Protein AF-A0A2H0QU62-F1 (afdb_monomer)

pLDDT: mean 80.76, std 16.88, range [45.66, 95.31]

Foldseek 3Di:
DDPDDPPPPVVVVVPPPPDPPQQPPDAAPWAKKFFADAAWDWDAQPPRRDIDIDHGGQGIDTHHPNRVVVVVVVVGMDSDGD

Sequence (82 aa):
MGCCGNKRANWRNYSTRPAPSAVPEKLQNPQKIYYNADEPYIVKGAVTGFTYLFSDKGDALEVDERDAADLMKAGYFTQEPL

Secondary structure (DSSP, 8-state):
-----GGGTTSGGGTT--------SS-SSEEEEEE--SS-EEEE-TTT--EEEE-STT-EEEEEHHHHHHHHHTSSEESS--

Solvent-accessible surface area (backbone atoms only — not comparable to full-atom values): 5244 Å² total; per-residue (Å²): 139,86,92,83,79,77,85,67,69,69,69,71,69,69,77,72,69,76,70,86,84,68,67,68,91,62,72,57,69,62,38,61,36,22,31,70,43,82,61,67,46,77,47,65,30,84,73,58,62,49,76,47,78,41,68,36,56,61,38,71,48,76,36,32,47,80,27,42,65,60,52,46,70,70,70,44,42,38,78,59,86,126

Mean predicted aligned error: 12.12 Å

Nearest PDB structures (foldseek):
  5ghs-assembly2_D  TM=5.308E-01  e=7.661E-01  Thermococcus kodakarensis KOD1
  6o8q-assembly1_J  TM=3.939E-01  e=6.525E+00  Escherichia coli K-12
  8gme-assembly2_D  TM=3.155E-01  e=7.401E+00  Tequatrovirus
  1w8x-assembly1_N  TM=3.246E-01  e=7.882E+00  Enterobacteria phage PRD1

Structure (mmCIF, N/CA/C/O backbone):
data_AF-A0A2H0QU62-F1
#
_entry.id   AF-A0A2H0QU62-F1
#
loop_
_atom_site.group_PDB
_atom_site.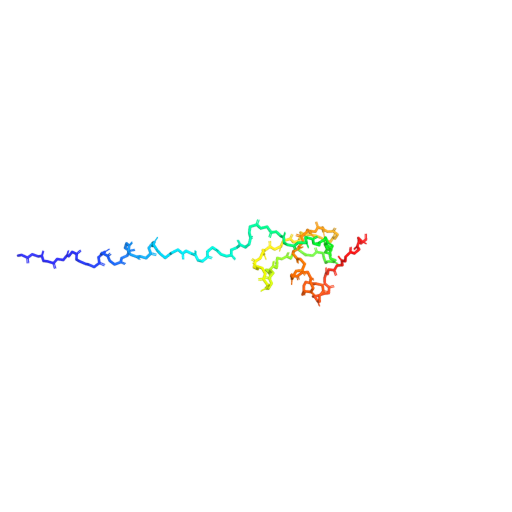id
_atom_site.type_symbol
_atom_site.label_atom_id
_atom_site.label_alt_id
_atom_site.label_comp_id
_atom_site.label_asym_id
_atom_site.label_entity_id
_atom_site.label_seq_id
_atom_site.pdbx_PDB_ins_code
_atom_site.Cartn_x
_atom_site.Cartn_y
_atom_site.Cartn_z
_atom_site.occupancy
_atom_site.B_iso_or_equiv
_atom_site.auth_seq_id
_atom_site.auth_comp_id
_atom_site.auth_asym_id
_atom_site.auth_atom_id
_atom_site.pdbx_PDB_model_num
ATOM 1 N N . MET A 1 1 ? -61.109 20.173 3.694 1.00 45.66 1 MET A N 1
ATOM 2 C CA . MET A 1 1 ? -60.025 19.785 4.622 1.00 45.66 1 MET A CA 1
ATOM 3 C C . MET A 1 1 ? -59.032 18.894 3.882 1.00 45.66 1 MET A C 1
ATOM 5 O O . MET A 1 1 ? -59.393 17.779 3.536 1.00 45.66 1 MET A O 1
ATOM 9 N N . GLY A 1 2 ? -57.836 19.393 3.554 1.00 46.00 2 GLY A N 1
ATOM 10 C CA . GLY A 1 2 ? -56.806 18.637 2.827 1.00 46.00 2 GLY A CA 1
ATOM 11 C C . GLY A 1 2 ? -55.690 18.171 3.762 1.00 46.00 2 GLY A C 1
ATOM 12 O O . GLY A 1 2 ? -54.934 18.995 4.264 1.00 46.00 2 GLY A O 1
ATOM 13 N N . CYS A 1 3 ? -55.584 16.859 3.988 1.00 54.00 3 CYS A N 1
ATOM 14 C CA . CYS A 1 3 ? -54.508 16.226 4.757 1.00 54.00 3 CYS A CA 1
ATOM 15 C C . CYS A 1 3 ? -53.483 15.595 3.801 1.00 54.00 3 CYS A C 1
ATOM 17 O O . CYS A 1 3 ? -53.546 14.406 3.508 1.00 54.00 3 CYS A O 1
ATOM 19 N N . CYS A 1 4 ? -52.515 16.383 3.331 1.00 62.72 4 CYS A N 1
ATOM 20 C CA . CYS A 1 4 ? -51.372 15.889 2.557 1.00 62.72 4 CYS A CA 1
ATOM 21 C C . CYS A 1 4 ? -50.077 16.486 3.124 1.00 62.72 4 CYS A C 1
ATOM 23 O O . CYS A 1 4 ? -49.615 17.517 2.649 1.00 62.72 4 CYS A O 1
ATOM 25 N N . GLY A 1 5 ? -49.497 15.863 4.158 1.00 55.19 5 GLY A N 1
ATOM 26 C CA . GLY A 1 5 ? -48.276 16.392 4.791 1.00 55.19 5 GLY A CA 1
ATOM 27 C C . GLY A 1 5 ? -47.285 15.388 5.392 1.00 55.19 5 GLY A C 1
ATOM 28 O O . GLY A 1 5 ? -46.148 15.763 5.653 1.00 55.19 5 GLY A O 1
ATOM 29 N N . ASN A 1 6 ? -47.632 14.108 5.572 1.00 57.66 6 ASN A N 1
ATOM 30 C CA . ASN A 1 6 ? -46.842 13.231 6.458 1.00 57.66 6 ASN A CA 1
ATOM 31 C C . ASN A 1 6 ? -45.784 12.326 5.796 1.00 57.66 6 ASN A C 1
ATOM 33 O O . ASN A 1 6 ? -45.110 11.578 6.497 1.00 57.66 6 ASN A O 1
ATOM 37 N N . LYS A 1 7 ? -45.547 12.398 4.478 1.00 55.75 7 LYS A N 1
ATOM 38 C CA . LYS A 1 7 ? -44.547 11.521 3.819 1.00 55.75 7 LYS A C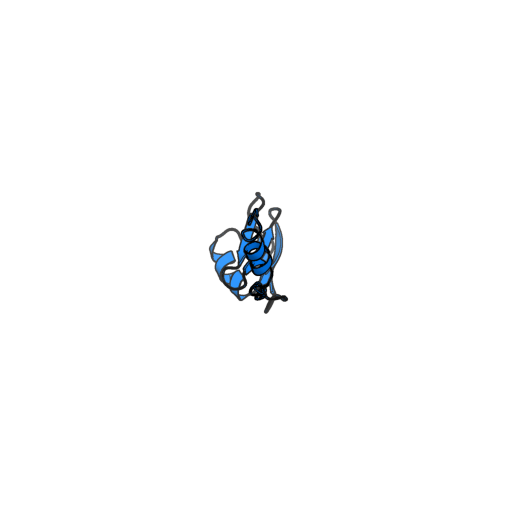A 1
ATOM 39 C C . LYS A 1 7 ? -43.085 11.992 3.910 1.00 55.75 7 LYS A C 1
ATOM 41 O O . LYS A 1 7 ? -42.194 11.237 3.535 1.00 55.75 7 LYS A O 1
ATOM 46 N N . ARG A 1 8 ? -42.803 13.196 4.427 1.00 57.66 8 ARG A N 1
ATOM 47 C CA . ARG A 1 8 ? -41.424 13.732 4.534 1.00 57.66 8 ARG A CA 1
ATOM 48 C C . ARG A 1 8 ? -40.740 13.512 5.889 1.00 57.66 8 ARG A C 1
ATOM 50 O O . ARG A 1 8 ? -39.541 13.749 5.991 1.00 57.66 8 ARG A O 1
ATOM 57 N N . ALA A 1 9 ? -41.448 13.025 6.909 1.00 55.69 9 ALA A N 1
ATOM 58 C CA . ALA A 1 9 ? -40.871 12.852 8.246 1.00 55.69 9 ALA A CA 1
ATOM 59 C C . ALA A 1 9 ? -39.833 11.714 8.330 1.00 55.69 9 ALA A C 1
ATOM 61 O O . ALA A 1 9 ? -38.952 11.756 9.183 1.00 55.69 9 ALA A O 1
ATOM 62 N N . ASN A 1 10 ? -39.883 10.730 7.423 1.00 55.09 10 ASN A N 1
ATOM 63 C CA . ASN A 1 10 ? -39.035 9.537 7.524 1.00 55.09 10 ASN A CA 1
ATOM 64 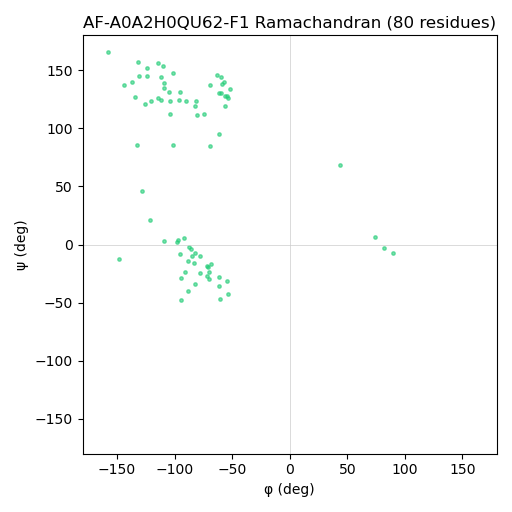C C . ASN A 1 10 ? -37.609 9.704 6.967 1.00 55.09 10 ASN A C 1
ATOM 66 O O . ASN A 1 10 ? -36.734 8.913 7.296 1.00 55.09 10 ASN A O 1
ATOM 70 N N . TRP A 1 11 ? -37.341 10.747 6.171 1.00 55.09 11 TRP A N 1
ATOM 71 C CA . TRP A 1 11 ? -35.995 10.999 5.629 1.00 55.09 11 TRP A CA 1
ATOM 72 C C . TRP A 1 11 ? -35.047 11.631 6.653 1.00 55.09 11 TRP A C 1
ATOM 74 O O . TRP A 1 11 ? -33.838 11.451 6.563 1.00 55.09 11 TRP A O 1
ATOM 84 N N . ARG A 1 12 ? -35.582 12.333 7.662 1.00 56.84 12 ARG A N 1
ATOM 85 C CA . ARG A 1 12 ? -34.772 12.949 8.727 1.00 56.84 12 ARG A CA 1
ATOM 86 C C . ARG A 1 12 ? -34.174 11.930 9.704 1.00 56.84 12 ARG A C 1
ATOM 88 O O . ARG A 1 12 ? -33.201 12.252 10.371 1.00 56.84 12 ARG A O 1
ATOM 95 N N . ASN A 1 13 ? -34.711 10.710 9.757 1.00 53.72 13 ASN A N 1
ATOM 96 C CA . ASN A 1 13 ? -34.247 9.661 10.671 1.00 53.72 13 ASN A CA 1
ATOM 97 C C . ASN A 1 13 ? -33.101 8.799 10.111 1.00 53.72 13 ASN A C 1
ATOM 99 O O . ASN A 1 13 ? -32.604 7.929 10.816 1.00 53.72 13 ASN A O 1
ATOM 103 N N . TYR A 1 14 ? -32.650 9.029 8.871 1.00 55.91 14 TYR A N 1
ATOM 104 C CA . TYR A 1 14 ? -31.516 8.290 8.295 1.00 55.91 14 TYR A CA 1
ATOM 105 C C . TYR A 1 14 ? -30.140 8.881 8.654 1.00 55.91 14 TYR A C 1
ATOM 107 O O . TYR A 1 14 ? -29.123 8.237 8.413 1.00 55.91 14 TYR A O 1
ATOM 115 N N . SER A 1 15 ? -30.084 10.078 9.250 1.00 56.78 15 SER A N 1
ATOM 116 C CA . SER A 1 15 ? -28.826 10.804 9.499 1.00 56.78 15 SER A CA 1
ATOM 117 C C . SER A 1 15 ? -28.170 10.537 10.860 1.00 56.78 15 SER A C 1
ATOM 119 O O . SER A 1 15 ? -27.176 11.179 11.177 1.00 56.78 15 SER A O 1
ATOM 121 N N . THR A 1 16 ? -28.684 9.607 11.668 1.00 57.31 16 THR A N 1
ATOM 122 C CA . THR A 1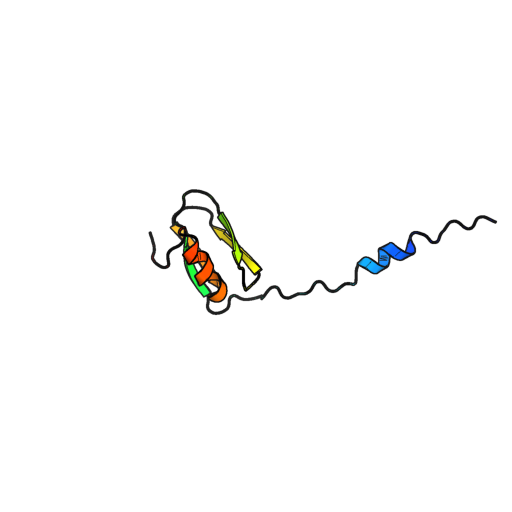 16 ? -28.138 9.306 13.009 1.00 57.31 16 THR A CA 1
ATOM 123 C C . THR A 1 16 ? -27.705 7.859 13.188 1.00 57.31 16 THR A C 1
ATOM 125 O O . THR A 1 16 ? -27.559 7.397 14.318 1.00 57.31 16 THR A O 1
ATOM 128 N N . ARG A 1 17 ? -27.441 7.122 12.102 1.00 58.06 17 ARG A N 1
ATOM 129 C CA . ARG A 1 17 ? -26.650 5.899 12.243 1.00 58.06 17 ARG A CA 1
ATOM 130 C C . ARG A 1 17 ? -25.197 6.341 12.448 1.00 58.06 17 ARG A C 1
ATOM 132 O O . ARG A 1 17 ? -24.645 6.912 11.508 1.00 58.06 17 ARG A O 1
ATOM 139 N N . PRO A 1 18 ? -24.578 6.142 13.629 1.00 54.47 18 PRO A N 1
ATOM 140 C CA . PRO A 1 18 ? -23.140 6.315 13.732 1.00 54.47 18 PRO A CA 1
ATOM 141 C C . PRO A 1 18 ? -22.529 5.383 12.687 1.00 54.47 18 PRO A C 1
ATOM 143 O O . PRO A 1 18 ? -22.789 4.176 12.695 1.00 54.47 18 PRO A O 1
ATOM 146 N N . ALA A 1 19 ? -21.796 5.952 11.730 1.00 60.38 19 ALA A N 1
ATOM 147 C CA . ALA A 1 19 ? -20.915 5.148 10.904 1.00 60.38 19 ALA A CA 1
ATOM 148 C C . ALA A 1 19 ? -20.045 4.336 11.877 1.00 60.38 19 ALA A C 1
ATOM 150 O O . ALA A 1 19 ? -19.597 4.908 12.876 1.00 60.38 19 ALA A O 1
ATOM 151 N N . PRO A 1 20 ? -19.847 3.024 11.676 1.00 54.09 20 PRO A N 1
ATOM 152 C CA . PRO A 1 20 ? -18.865 2.303 12.465 1.00 54.09 20 PRO A CA 1
ATOM 153 C C . PRO A 1 20 ? -17.498 2.938 12.182 1.00 54.09 20 PRO 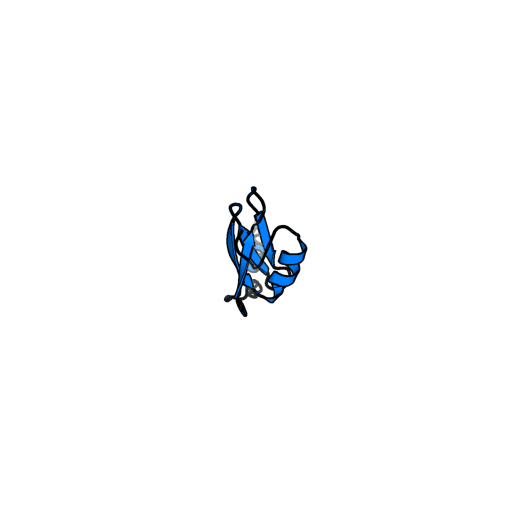A C 1
ATOM 155 O O . PRO A 1 20 ? -16.852 2.627 11.184 1.00 54.09 20 PRO A O 1
ATOM 158 N N . SER A 1 21 ? -17.084 3.876 13.036 1.00 54.41 21 SER A N 1
ATOM 159 C CA . SER A 1 21 ? -15.715 4.372 13.104 1.00 54.41 21 SER A CA 1
ATOM 160 C C . SER A 1 21 ? -14.868 3.246 13.663 1.00 54.41 21 SER A C 1
ATOM 162 O O . SER A 1 21 ? -14.641 3.136 14.862 1.00 54.41 21 SER A O 1
ATOM 164 N N . ALA A 1 22 ? -14.449 2.370 12.768 1.00 55.66 22 ALA A N 1
ATOM 165 C CA . ALA A 1 22 ? -13.328 1.480 12.982 1.00 55.66 22 ALA A CA 1
ATOM 166 C C . ALA A 1 22 ? -12.386 1.625 11.787 1.00 55.66 22 ALA A C 1
ATOM 168 O O . ALA A 1 22 ? -11.962 0.640 11.198 1.00 55.66 22 ALA A O 1
ATOM 169 N N . VAL A 1 23 ? -12.105 2.866 11.378 1.00 55.84 23 VAL A N 1
ATOM 170 C CA . VAL A 1 23 ? -10.868 3.114 10.643 1.00 55.84 23 VAL A CA 1
ATOM 171 C C . VAL A 1 23 ? -9.809 3.208 11.737 1.00 55.84 23 VAL A C 1
ATOM 173 O O . VAL A 1 23 ? -9.913 4.119 12.562 1.00 55.84 23 VAL A O 1
ATOM 176 N N . PRO A 1 24 ? -8.872 2.254 11.860 1.00 57.06 24 PRO A N 1
ATOM 177 C CA . PRO A 1 24 ? -7.750 2.443 12.764 1.00 57.06 24 PRO A CA 1
ATOM 178 C C . PRO A 1 24 ? -7.088 3.776 12.401 1.00 57.06 24 PRO A C 1
ATOM 180 O O . PRO A 1 24 ? -6.798 4.033 11.243 1.00 57.0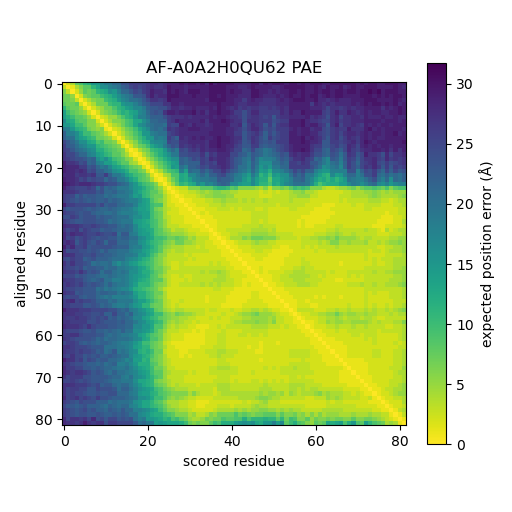6 24 PRO A O 1
ATOM 183 N N . GLU A 1 25 ? -6.918 4.673 13.367 1.00 68.25 25 GLU A N 1
ATOM 184 C CA . GLU A 1 25 ? -6.368 6.015 13.104 1.00 68.25 25 GLU A CA 1
ATOM 185 C C . GLU A 1 25 ? -4.841 5.987 12.929 1.00 68.25 25 GLU A C 1
ATOM 187 O O . GLU A 1 25 ? -4.226 6.975 12.537 1.00 68.25 25 GLU A O 1
ATOM 192 N N . LYS A 1 26 ? -4.211 4.845 13.231 1.00 86.12 26 LYS A N 1
ATOM 193 C CA . LYS A 1 26 ? -2.761 4.683 13.257 1.00 86.12 26 LYS A CA 1
ATOM 194 C C . LYS A 1 26 ? -2.350 3.298 12.766 1.00 86.12 26 LYS A C 1
ATOM 196 O O . LYS A 1 26 ? -2.938 2.299 13.182 1.00 86.12 26 LYS A O 1
ATOM 201 N N . LEU A 1 27 ? -1.306 3.260 11.939 1.00 90.06 27 LEU A N 1
ATOM 202 C CA . LEU A 1 27 ? -0.617 2.029 11.553 1.00 90.06 27 LEU A CA 1
ATOM 203 C C . LEU A 1 27 ? -0.055 1.339 12.805 1.00 90.06 27 LEU A C 1
ATOM 205 O O . LEU A 1 27 ? 0.608 1.971 13.635 1.00 90.06 27 LEU A O 1
ATOM 209 N N . GLN A 1 28 ? -0.324 0.048 12.949 1.00 91.31 28 GLN A N 1
ATOM 210 C CA . GLN A 1 28 ? 0.312 -0.805 13.945 1.00 91.31 28 GLN A CA 1
ATOM 211 C C . GLN A 1 28 ? 1.573 -1.404 13.328 1.00 91.31 28 GLN A C 1
ATOM 213 O O . GLN A 1 28 ? 1.509 -2.007 12.261 1.00 91.31 28 GLN A O 1
ATOM 218 N N . ASN A 1 29 ? 2.711 -1.174 13.993 1.00 92.19 29 ASN A N 1
ATOM 219 C CA . ASN A 1 29 ? 4.042 -1.603 13.557 1.00 92.19 29 ASN A CA 1
ATOM 220 C C . ASN A 1 29 ? 4.285 -1.366 12.048 1.00 92.19 29 ASN A C 1
ATOM 222 O O . ASN A 1 29 ? 4.313 -2.320 11.271 1.00 92.19 29 ASN A O 1
ATOM 226 N N . PRO A 1 30 ? 4.384 -0.098 11.612 1.00 93.19 30 PRO A N 1
ATOM 227 C CA . PRO A 1 30 ? 4.501 0.222 10.197 1.00 93.19 30 PRO A CA 1
ATOM 228 C C . PRO A 1 30 ? 5.705 -0.486 9.567 1.00 93.19 30 PRO A C 1
ATOM 230 O O . PRO A 1 30 ? 6.831 -0.383 10.056 1.00 93.19 30 PRO A O 1
ATOM 233 N N . GLN A 1 31 ? 5.461 -1.195 8.470 1.00 93.94 31 GLN A N 1
ATOM 234 C CA . GLN A 1 31 ? 6.487 -1.796 7.633 1.00 93.94 31 GLN A CA 1
ATOM 235 C C . GLN A 1 31 ? 6.639 -0.987 6.358 1.00 93.94 31 GLN A C 1
ATOM 237 O O . GLN A 1 31 ? 5.662 -0.700 5.670 1.00 93.94 31 GLN A O 1
ATOM 242 N N . LYS A 1 32 ? 7.880 -0.652 6.021 1.00 95.31 32 LYS A N 1
ATOM 243 C CA . LYS A 1 32 ? 8.188 -0.011 4.750 1.00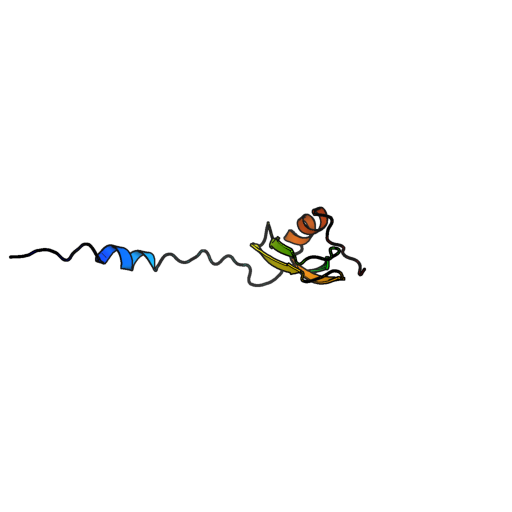 95.31 32 LYS A CA 1
ATOM 244 C C . LYS A 1 32 ? 8.270 -1.070 3.655 1.00 95.31 32 LYS A C 1
ATOM 246 O O . LYS A 1 32 ? 9.058 -2.007 3.772 1.00 95.31 32 LYS A O 1
ATOM 251 N N . ILE A 1 33 ? 7.472 -0.905 2.606 1.00 95.06 33 ILE A N 1
ATOM 252 C CA . ILE A 1 33 ? 7.527 -1.736 1.399 1.00 95.06 33 ILE A CA 1
ATOM 253 C C . ILE A 1 33 ? 7.733 -0.861 0.165 1.00 95.06 33 ILE A C 1
ATOM 255 O O . ILE A 1 33 ? 7.324 0.299 0.148 1.00 95.06 33 ILE A O 1
ATOM 259 N N . TYR A 1 34 ? 8.365 -1.432 -0.852 1.00 95.00 34 TYR A N 1
ATOM 260 C CA . TYR A 1 34 ? 8.691 -0.819 -2.133 1.00 95.00 34 TYR A CA 1
ATOM 261 C C . TYR A 1 34 ? 7.819 -1.425 -3.223 1.00 95.00 34 TYR A C 1
ATOM 263 O O . TYR A 1 34 ? 7.587 -2.634 -3.221 1.00 95.00 34 TYR A O 1
ATOM 271 N N . TYR A 1 35 ? 7.330 -0.594 -4.134 1.00 95.19 35 TYR A N 1
ATOM 272 C CA . TYR A 1 35 ? 6.482 -1.014 -5.240 1.00 95.19 35 TYR A CA 1
ATOM 273 C C . TYR A 1 35 ? 7.295 -1.261 -6.512 1.00 95.19 35 TYR A C 1
ATOM 275 O O . TYR A 1 35 ? 8.105 -0.434 -6.911 1.00 95.19 35 TYR A O 1
ATOM 283 N N . ASN A 1 36 ? 7.078 -2.397 -7.173 1.00 92.94 36 ASN A N 1
ATOM 284 C CA . ASN A 1 36 ? 7.957 -2.900 -8.235 1.00 92.94 36 ASN A CA 1
ATOM 285 C C . ASN A 1 36 ? 7.363 -2.825 -9.643 1.00 92.94 36 ASN A C 1
ATOM 287 O O . ASN A 1 36 ? 8.006 -3.281 -10.591 1.00 92.94 36 ASN A O 1
ATOM 291 N N . ALA A 1 37 ? 6.163 -2.268 -9.791 1.00 90.62 37 ALA A N 1
ATOM 292 C CA . ALA A 1 37 ? 5.486 -2.142 -11.076 1.00 90.62 37 ALA A CA 1
ATOM 293 C C . ALA A 1 37 ? 5.416 -0.682 -11.547 1.00 90.62 37 ALA A C 1
ATOM 295 O O . ALA A 1 37 ? 5.465 0.253 -10.755 1.00 90.62 37 ALA A O 1
ATOM 296 N N . ASP A 1 38 ? 5.332 -0.504 -12.865 1.00 90.62 38 ASP A N 1
ATOM 297 C CA . ASP A 1 38 ? 5.437 0.803 -13.527 1.00 90.62 38 ASP A CA 1
ATOM 298 C C . ASP A 1 38 ? 4.098 1.572 -13.607 1.00 90.62 38 ASP A C 1
ATOM 300 O O . ASP A 1 38 ? 4.066 2.706 -14.078 1.00 90.62 38 ASP A O 1
ATOM 304 N N . GLU A 1 39 ? 2.990 0.978 -13.152 1.00 92.19 39 GLU A N 1
ATOM 305 C CA . GLU A 1 39 ? 1.650 1.582 -13.179 1.00 92.19 39 GLU A CA 1
ATOM 306 C C . GLU A 1 39 ? 1.136 1.898 -11.768 1.00 92.19 39 GLU A C 1
ATOM 308 O O . GLU A 1 39 ? 1.359 1.090 -10.867 1.00 92.19 39 GLU A O 1
ATOM 313 N N . PRO A 1 40 ? 0.383 2.994 -11.554 1.00 93.44 40 PRO A N 1
ATOM 314 C CA . PRO A 1 40 ? -0.189 3.312 -10.250 1.00 93.44 40 PRO A CA 1
ATOM 315 C C . PRO A 1 40 ? -1.077 2.191 -9.704 1.00 93.44 40 PRO A C 1
ATOM 317 O O . PRO A 1 40 ? -1.897 1.620 -10.427 1.00 93.44 40 PRO A O 1
ATOM 320 N N . TYR A 1 41 ? -0.981 1.929 -8.402 1.00 92.50 41 TYR A N 1
ATOM 321 C CA . TYR A 1 41 ? -1.733 0.867 -7.743 1.00 92.50 41 TYR A CA 1
ATOM 322 C C . TYR A 1 41 ? -2.355 1.330 -6.432 1.00 92.50 41 TYR A C 1
ATOM 324 O O . TYR A 1 41 ? -1.688 1.860 -5.544 1.00 92.50 41 TYR A O 1
ATOM 332 N N . ILE A 1 42 ? -3.664 1.106 -6.310 1.00 93.69 42 ILE A N 1
ATOM 333 C CA . ILE A 1 42 ? -4.445 1.426 -5.116 1.00 93.69 42 ILE A CA 1
ATOM 334 C C . ILE A 1 42 ? -4.945 0.123 -4.521 1.00 93.69 42 ILE A C 1
ATOM 336 O O . ILE A 1 42 ? -5.624 -0.657 -5.190 1.00 93.69 42 ILE A O 1
ATOM 340 N N . VAL A 1 43 ? -4.661 -0.089 -3.243 1.00 92.31 43 VAL A N 1
ATOM 341 C CA . VAL A 1 43 ? -5.064 -1.300 -2.536 1.00 92.31 43 VAL A CA 1
ATOM 342 C C . VAL A 1 43 ? -5.590 -0.975 -1.158 1.00 92.31 43 VAL A C 1
ATOM 344 O O . VAL A 1 43 ? -5.069 -0.118 -0.447 1.00 92.31 43 VAL A O 1
ATOM 347 N N . LYS A 1 44 ? -6.650 -1.681 -0.778 1.00 93.50 44 LYS A N 1
ATOM 348 C CA . LYS A 1 44 ? -7.193 -1.626 0.568 1.00 93.50 44 LYS A CA 1
ATOM 349 C C . LYS A 1 44 ? -6.640 -2.794 1.377 1.00 93.50 44 LYS A C 1
ATOM 351 O O . LYS A 1 44 ? -6.808 -3.941 0.971 1.00 93.50 44 LYS A O 1
ATOM 356 N N . GLY A 1 45 ? -6.019 -2.497 2.513 1.00 91.81 45 GLY A N 1
ATOM 357 C CA . GLY A 1 45 ? -5.596 -3.483 3.497 1.00 91.81 45 GLY A CA 1
ATOM 358 C C . GLY A 1 45 ? -6.769 -4.366 3.914 1.00 91.81 45 GLY A C 1
ATOM 359 O O . GLY A 1 45 ? -7.842 -3.861 4.264 1.00 91.81 45 GLY A O 1
ATOM 360 N N . ALA A 1 46 ? -6.588 -5.681 3.833 1.00 89.38 46 ALA A N 1
ATOM 361 C CA . ALA A 1 46 ? -7.642 -6.649 4.112 1.00 89.38 46 ALA A CA 1
ATOM 362 C C . ALA A 1 46 ? -8.003 -6.701 5.605 1.00 89.38 46 ALA A C 1
ATOM 364 O O . ALA A 1 46 ? -9.154 -6.979 5.946 1.00 89.38 46 ALA A O 1
ATOM 365 N N . VAL A 1 47 ? -7.038 -6.416 6.485 1.00 90.19 47 VAL A N 1
ATOM 366 C CA . VAL A 1 47 ? -7.196 -6.497 7.939 1.00 90.19 47 VAL A CA 1
ATOM 367 C C . VAL A 1 47 ? -7.571 -5.142 8.523 1.00 90.19 47 VAL A C 1
ATOM 369 O O . VAL A 1 47 ? -8.504 -5.049 9.320 1.00 90.19 47 VAL A O 1
ATOM 372 N N . THR A 1 48 ? -6.859 -4.082 8.141 1.00 89.81 48 THR A N 1
ATOM 373 C CA . THR A 1 48 ? -7.062 -2.753 8.744 1.00 89.81 48 THR A CA 1
ATOM 374 C C . THR A 1 48 ? -8.082 -1.895 8.008 1.00 89.81 48 THR A C 1
ATOM 376 O O . THR A 1 48 ? -8.651 -0.970 8.586 1.00 89.81 48 THR A O 1
ATOM 379 N N . GLY A 1 49 ? -8.305 -2.170 6.722 1.00 89.50 49 GLY A N 1
ATOM 380 C CA . GLY A 1 49 ? -9.094 -1.315 5.849 1.00 89.50 49 GLY A CA 1
ATOM 381 C C . GLY A 1 49 ? -8.402 -0.016 5.423 1.00 89.50 49 GLY A C 1
ATOM 382 O O . GLY A 1 49 ? -9.063 0.798 4.770 1.00 89.50 49 GLY A O 1
ATOM 383 N N . PHE A 1 50 ? -7.118 0.190 5.746 1.00 91.81 50 PHE A N 1
ATOM 384 C CA . PHE A 1 50 ? -6.339 1.313 5.221 1.00 91.81 50 PHE A CA 1
ATOM 385 C C . PHE A 1 50 ? -6.263 1.258 3.699 1.00 91.81 50 PHE A C 1
ATOM 387 O O . PHE A 1 50 ? -6.213 0.185 3.111 1.00 91.81 50 PHE A O 1
ATOM 394 N N . THR A 1 51 ? -6.276 2.420 3.051 1.00 94.19 51 THR A N 1
ATOM 395 C CA . THR A 1 51 ? -6.064 2.510 1.603 1.00 94.19 51 THR A CA 1
ATOM 396 C C . THR A 1 51 ? -4.655 3.009 1.351 1.00 94.19 51 THR A C 1
ATOM 398 O O . THR A 1 51 ? -4.281 4.075 1.832 1.00 94.19 51 THR A O 1
ATOM 401 N N . TYR A 1 52 ? -3.898 2.226 0.598 1.00 94.06 52 TYR A N 1
ATOM 402 C CA . TYR A 1 52 ? -2.524 2.492 0.215 1.00 94.06 52 TYR A CA 1
ATOM 403 C C . TYR A 1 52 ? -2.489 2.820 -1.275 1.00 94.06 52 TYR A C 1
ATOM 405 O O . TYR A 1 52 ? -3.145 2.146 -2.073 1.00 94.06 52 TYR A O 1
ATOM 413 N N . LEU A 1 53 ? -1.755 3.869 -1.634 1.00 94.94 53 LEU A N 1
ATOM 414 C CA . LEU A 1 53 ? -1.559 4.314 -3.010 1.00 94.94 53 LEU A CA 1
ATOM 415 C C . LEU A 1 53 ? -0.064 4.270 -3.304 1.00 94.94 53 LEU A C 1
ATOM 417 O O . LEU A 1 53 ? 0.704 4.929 -2.611 1.00 94.94 53 LEU A O 1
ATOM 421 N N . PHE A 1 54 ? 0.301 3.527 -4.338 1.00 94.25 54 PHE A N 1
ATOM 422 C CA . PHE A 1 54 ? 1.646 3.469 -4.891 1.00 94.25 54 PHE A CA 1
ATOM 423 C C . PHE A 1 54 ? 1.603 4.112 -6.268 1.00 94.25 54 PHE A C 1
ATOM 425 O O . PHE A 1 54 ? 0.763 3.740 -7.093 1.00 94.25 54 PHE A O 1
ATOM 432 N N . SER A 1 55 ? 2.440 5.118 -6.493 1.00 91.25 55 SER A N 1
ATOM 433 C CA . SER A 1 55 ? 2.336 5.942 -7.704 1.00 91.25 55 SER A CA 1
ATOM 434 C C . SER A 1 55 ? 3.141 5.367 -8.864 1.00 91.25 55 SER A C 1
ATOM 436 O O . SER A 1 55 ? 2.676 5.383 -10.004 1.00 91.25 55 SER A O 1
ATOM 438 N N . ASP A 1 56 ? 4.331 4.855 -8.569 1.00 92.88 56 ASP A N 1
ATOM 439 C CA . ASP A 1 56 ? 5.338 4.483 -9.552 1.00 92.88 56 ASP A CA 1
ATOM 440 C C . ASP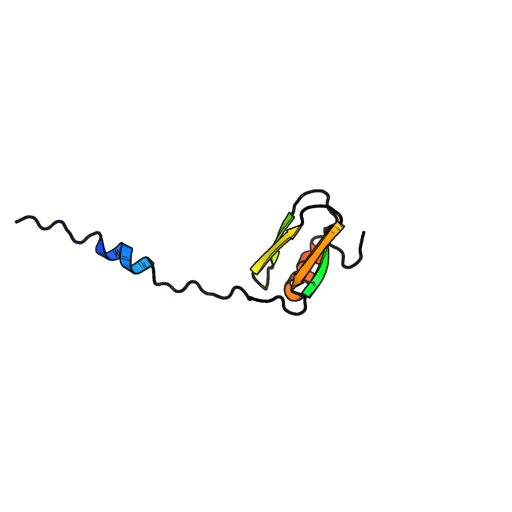 A 1 56 ? 6.338 3.463 -8.993 1.00 92.88 56 ASP A C 1
ATOM 442 O O . ASP A 1 56 ? 6.427 3.209 -7.790 1.00 92.88 56 ASP A O 1
ATOM 446 N N . LYS A 1 57 ? 7.104 2.848 -9.893 1.00 92.94 57 LYS A N 1
ATOM 447 C CA . LYS A 1 57 ? 8.125 1.870 -9.532 1.00 92.94 57 LYS A CA 1
ATOM 448 C C . LYS A 1 57 ? 9.202 2.498 -8.645 1.00 92.94 57 LYS A C 1
ATOM 450 O O . LYS A 1 57 ? 9.808 3.503 -8.999 1.00 92.94 57 LYS A O 1
ATOM 455 N N . GLY A 1 58 ? 9.503 1.841 -7.533 1.00 90.12 58 GLY A N 1
ATOM 456 C CA . GLY A 1 58 ? 10.436 2.300 -6.509 1.00 90.12 58 GLY A CA 1
ATOM 457 C C . GLY A 1 58 ? 9.782 3.149 -5.419 1.00 90.12 58 GLY A C 1
ATOM 458 O O . GLY A 1 58 ? 10.448 3.435 -4.421 1.00 90.12 58 GLY A O 1
ATOM 459 N N . ASP A 1 59 ? 8.500 3.508 -5.566 1.00 92.62 59 ASP A N 1
ATOM 460 C CA . ASP A 1 59 ? 7.745 4.203 -4.525 1.00 92.62 59 ASP A CA 1
ATOM 461 C C . ASP A 1 59 ? 7.714 3.360 -3.248 1.00 92.62 59 ASP A C 1
ATOM 463 O O . ASP A 1 59 ? 7.574 2.132 -3.288 1.00 92.62 59 ASP A O 1
ATOM 467 N N . ALA A 1 60 ? 7.885 4.022 -2.108 1.00 93.25 60 ALA A N 1
ATOM 468 C CA . ALA A 1 60 ? 8.042 3.365 -0.825 1.00 93.25 60 ALA A CA 1
ATOM 469 C C . ALA A 1 60 ? 7.023 3.896 0.173 1.00 93.25 60 ALA A C 1
ATOM 471 O O . ALA A 1 60 ? 7.039 5.077 0.525 1.00 93.25 60 ALA A O 1
ATOM 472 N N . LEU A 1 61 ? 6.191 2.998 0.691 1.00 94.25 61 LEU A N 1
ATOM 473 C CA . LEU A 1 61 ? 5.112 3.346 1.602 1.00 94.25 61 LEU A CA 1
ATOM 474 C C . LEU A 1 61 ? 5.220 2.561 2.907 1.00 94.25 61 LEU A C 1
ATOM 476 O O . LEU A 1 61 ? 5.599 1.389 2.921 1.00 94.25 61 LEU A O 1
ATOM 480 N N . GLU A 1 62 ? 4.848 3.209 4.007 1.00 95.12 62 GLU A N 1
ATOM 481 C CA . GLU A 1 62 ? 4.621 2.532 5.277 1.00 95.12 62 GLU A CA 1
ATOM 482 C C . GLU A 1 62 ? 3.212 1.930 5.295 1.00 95.12 62 GLU A C 1
ATOM 484 O O . GLU A 1 62 ? 2.206 2.636 5.199 1.00 95.12 62 GLU A O 1
ATOM 489 N N . VAL A 1 63 ? 3.149 0.610 5.425 1.00 94.00 63 VAL A N 1
ATOM 490 C CA . VAL A 1 63 ? 1.916 -0.174 5.525 1.00 94.00 63 VAL A CA 1
ATOM 491 C C . VAL A 1 63 ? 1.816 -0.817 6.902 1.00 94.00 63 VAL A C 1
ATOM 493 O O . VAL A 1 63 ? 2.817 -1.010 7.586 1.00 94.00 63 VAL A O 1
ATOM 496 N N . ASP A 1 64 ? 0.608 -1.148 7.343 1.00 95.00 64 ASP A N 1
ATOM 497 C CA . ASP A 1 64 ? 0.419 -1.859 8.608 1.00 95.00 64 ASP A CA 1
ATOM 498 C C . ASP A 1 64 ? 0.954 -3.289 8.461 1.00 95.00 64 ASP A C 1
ATOM 500 O O . ASP A 1 64 ? 0.704 -3.934 7.438 1.00 95.00 64 ASP A O 1
ATOM 504 N N . GLU A 1 65 ? 1.672 -3.805 9.463 1.00 94.00 65 GLU A N 1
ATOM 505 C CA . GLU A 1 65 ? 2.267 -5.150 9.390 1.00 94.00 65 GLU A CA 1
ATOM 506 C C . GLU A 1 65 ? 1.237 -6.240 9.064 1.00 94.00 65 GLU A C 1
ATOM 508 O O . GLU A 1 65 ? 1.553 -7.232 8.403 1.00 94.00 65 GLU A O 1
ATOM 513 N N . ARG A 1 66 ? -0.012 -6.044 9.506 1.00 93.50 66 ARG A N 1
ATOM 514 C CA . ARG A 1 66 ? -1.100 -7.009 9.330 1.00 93.50 66 ARG A CA 1
ATOM 515 C C . ARG A 1 66 ? -1.571 -7.086 7.884 1.00 93.50 66 ARG A C 1
ATOM 517 O O . ARG A 1 66 ? -2.059 -8.134 7.475 1.00 93.50 66 ARG A O 1
ATOM 524 N N . ASP A 1 67 ? -1.410 -6.007 7.119 1.00 93.56 67 ASP A N 1
ATOM 525 C CA . ASP A 1 67 ? -1.716 -5.976 5.688 1.00 93.56 67 ASP A CA 1
ATOM 526 C C . ASP A 1 67 ? -0.479 -6.268 4.833 1.00 93.56 67 ASP A C 1
ATOM 528 O O . ASP A 1 67 ? -0.602 -6.825 3.740 1.00 93.56 67 ASP A O 1
ATOM 532 N N . ALA A 1 68 ? 0.720 -5.942 5.331 1.00 92.44 68 ALA A N 1
ATOM 533 C CA . ALA A 1 68 ? 1.979 -6.105 4.610 1.00 92.44 68 ALA A CA 1
ATOM 534 C C . ALA A 1 68 ? 2.175 -7.539 4.097 1.00 92.44 68 ALA A C 1
ATOM 536 O O . ALA A 1 68 ? 2.554 -7.737 2.945 1.00 92.44 68 ALA A O 1
ATOM 537 N N . ALA A 1 69 ? 1.857 -8.547 4.913 1.00 90.06 69 ALA A N 1
ATOM 538 C CA . ALA A 1 69 ? 2.011 -9.949 4.531 1.00 90.06 69 ALA A CA 1
ATOM 539 C C . ALA A 1 69 ? 1.162 -10.344 3.309 1.00 90.06 69 ALA A C 1
ATOM 541 O O . ALA A 1 69 ? 1.603 -11.156 2.496 1.00 90.06 69 ALA A O 1
ATOM 542 N N . ASP A 1 70 ? -0.041 -9.784 3.165 1.00 91.19 70 ASP A N 1
ATOM 543 C CA . ASP A 1 70 ? -0.912 -10.063 2.021 1.00 91.19 70 ASP A CA 1
ATOM 544 C C . ASP A 1 70 ? -0.537 -9.217 0.802 1.00 91.19 70 ASP A C 1
ATOM 546 O O . ASP A 1 70 ? -0.579 -9.722 -0.321 1.00 91.19 70 ASP A O 1
ATOM 550 N N . LEU A 1 71 ? -0.072 -7.981 1.010 1.00 90.81 71 LEU A N 1
ATOM 551 C CA . LEU A 1 71 ? 0.498 -7.161 -0.060 1.00 90.81 71 LEU A CA 1
ATOM 552 C C . LEU A 1 71 ? 1.725 -7.840 -0.679 1.00 90.81 71 LEU A C 1
ATOM 554 O O . LEU A 1 71 ? 1.789 -7.997 -1.894 1.00 90.81 71 LEU A O 1
ATOM 558 N N . MET A 1 72 ? 2.650 -8.352 0.135 1.00 91.12 72 MET A N 1
ATOM 559 C CA . MET A 1 72 ? 3.857 -9.035 -0.349 1.00 91.12 72 MET A CA 1
ATOM 560 C C . MET A 1 72 ? 3.546 -10.294 -1.180 1.00 91.12 72 MET A C 1
ATOM 562 O O . MET A 1 72 ? 4.299 -10.630 -2.093 1.00 91.12 72 MET A O 1
ATOM 566 N N . LYS A 1 73 ? 2.415 -10.974 -0.937 1.00 91.38 73 LYS A N 1
ATOM 567 C CA . LYS A 1 73 ? 1.975 -12.123 -1.755 1.00 91.38 73 LYS A CA 1
ATOM 568 C C . LYS A 1 73 ? 1.492 -11.727 -3.151 1.00 91.38 73 LYS 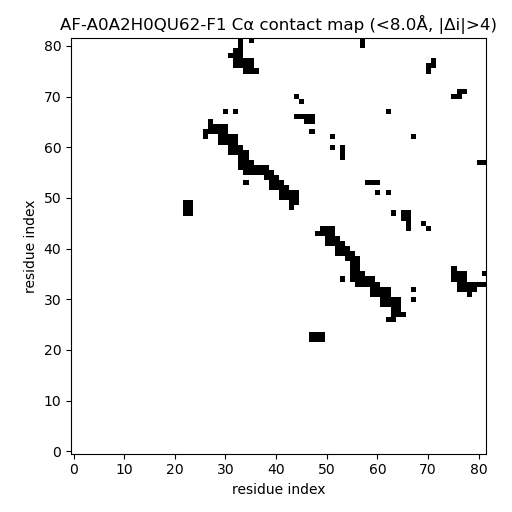A C 1
ATOM 570 O O . LYS A 1 73 ? 1.440 -12.590 -4.023 1.00 91.38 73 LYS A O 1
ATOM 575 N N . ALA A 1 74 ? 1.143 -10.459 -3.379 1.00 88.06 74 ALA A N 1
ATOM 576 C CA . ALA A 1 74 ? 0.692 -9.979 -4.684 1.00 88.06 74 ALA A CA 1
ATOM 577 C C . ALA A 1 74 ? 1.814 -9.972 -5.740 1.00 88.06 74 ALA A C 1
ATOM 579 O O . ALA A 1 74 ? 1.523 -9.906 -6.929 1.00 88.06 74 ALA A O 1
ATOM 580 N N . GLY A 1 75 ? 3.085 -10.048 -5.321 1.00 89.50 75 GLY A N 1
ATOM 581 C CA . GLY A 1 75 ? 4.246 -10.120 -6.217 1.00 89.50 75 GLY A CA 1
ATOM 582 C C . GLY A 1 75 ? 4.726 -8.773 -6.767 1.00 89.50 75 GLY A C 1
ATOM 583 O O . GLY A 1 75 ? 5.747 -8.729 -7.446 1.00 89.50 75 GLY A O 1
ATOM 584 N N . TYR A 1 76 ? 4.034 -7.677 -6.445 1.00 91.81 76 TYR A N 1
ATOM 585 C CA . TYR A 1 76 ? 4.401 -6.319 -6.862 1.00 91.81 76 TYR A CA 1
ATOM 586 C C . TYR A 1 76 ? 5.172 -5.532 -5.797 1.00 91.81 76 TYR A C 1
ATOM 588 O O . TYR A 1 76 ? 5.472 -4.367 -6.028 1.00 91.81 76 TYR A O 1
ATOM 596 N N . PHE A 1 77 ? 5.477 -6.130 -4.641 1.00 94.06 77 PHE A N 1
ATOM 597 C CA . PHE A 1 77 ? 6.071 -5.421 -3.506 1.00 94.06 77 PHE A CA 1
ATOM 598 C C . PHE A 1 77 ? 7.293 -6.141 -2.929 1.00 94.06 77 PHE A C 1
ATOM 600 O O . PHE A 1 77 ? 7.315 -7.373 -2.877 1.00 94.06 77 PHE A O 1
ATOM 607 N N . THR A 1 78 ? 8.282 -5.378 -2.455 1.00 93.31 78 THR A N 1
ATOM 608 C CA . THR A 1 78 ? 9.479 -5.874 -1.747 1.00 93.31 78 THR A CA 1
ATOM 609 C C . THR A 1 78 ? 9.754 -5.095 -0.460 1.00 93.31 78 THR A C 1
ATOM 611 O O . THR A 1 78 ? 9.323 -3.960 -0.306 1.00 93.31 78 THR A O 1
ATOM 614 N N . GLN A 1 79 ? 10.483 -5.693 0.488 1.00 90.44 79 GLN A N 1
ATOM 615 C CA . GLN A 1 79 ? 10.954 -4.996 1.702 1.00 90.44 79 GLN A CA 1
ATOM 616 C C . GLN A 1 79 ? 12.313 -4.309 1.503 1.00 90.44 79 GLN A C 1
ATOM 618 O O . GLN A 1 79 ? 12.712 -3.469 2.306 1.00 90.44 79 GLN A O 1
ATOM 623 N N . GLU A 1 80 ? 13.016 -4.653 0.427 1.00 86.12 80 GLU A N 1
ATOM 624 C CA . GLU A 1 80 ? 14.288 -4.054 0.042 1.00 86.12 80 GLU A CA 1
ATOM 625 C C . GLU A 1 80 ? 14.074 -3.029 -1.082 1.00 86.12 80 GLU A C 1
ATOM 627 O O . GLU A 1 80 ? 13.163 -3.210 -1.902 1.00 86.12 80 GLU A O 1
ATOM 632 N N . PRO A 1 81 ? 14.893 -1.962 -1.119 1.00 79.75 81 PRO A N 1
ATOM 633 C CA . PRO A 1 81 ? 14.875 -0.997 -2.210 1.00 79.75 81 PRO A CA 1
ATOM 634 C C . PRO A 1 81 ? 15.266 -1.654 -3.543 1.00 79.75 81 PRO A C 1
ATOM 636 O O . PRO A 1 81 ? 16.102 -2.559 -3.566 1.00 79.75 81 PRO A O 1
ATOM 639 N N . LEU A 1 82 ? 14.653 -1.171 -4.630 1.00 71.44 82 LEU A N 1
ATOM 640 C CA . LEU A 1 82 ? 14.936 -1.566 -6.017 1.00 71.44 82 LEU A CA 1
ATOM 641 C C . LEU A 1 82 ? 16.253 -1.006 -6.561 1.00 71.44 82 LEU A C 1
ATOM 643 O O . LEU A 1 82 ? 16.627 0.122 -6.167 1.00 71.44 82 LEU A O 1
#

Radius of gyration: 21.51 Å; Cα contacts (8 Å, |Δi|>4): 113; chains: 1; bounding box: 75×32×28 Å